Protein AF-A0A8T6V4J9-F1 (afdb_monomer_lite)

Radius of gyration: 20.28 Å; chains: 1; bounding box: 41×36×47 Å

Sequence (95 aa):
AQKNGAKIKVRTSFQGITDTGIRTKEEEIDCKLFVDARGVSSLIQKDRTGVILSAQYEVYADWIKKGKVEVYFNHEKYPGFFAWVIPSGEGKGKV

Secondary structure (DSSP, 8-state):
-GGGT----SS--EEEE-SSEEEESS-EEE-S------THHHHHTT--TT-------EEE-TT--TT--EEE--TTTSTT--EEEEEEETTEEE-

Foldseek 3Di:
DVVVPDDDDPPWAWDAADPQGTDIPVGGDGDPDDDDPVPCVVVVVPPCPPPDDDDKDKFFAQPDAPPDKDKADDCVVAPVDIDIWADPHHRITMD

Structure (mmCIF, N/CA/C/O backbone):
data_AF-A0A8T6V4J9-F1
#
_entry.id   AF-A0A8T6V4J9-F1
#
loop_
_atom_site.group_PDB
_atom_site.id
_atom_site.type_symbol
_atom_site.label_atom_id
_atom_site.label_alt_id
_atom_site.label_comp_id
_atom_site.label_asym_id
_atom_site.label_entity_id
_atom_site.label_seq_id
_atom_site.pdbx_PDB_ins_code
_atom_site.Cartn_x
_atom_site.Cartn_y
_atom_site.Cartn_z
_atom_site.occupancy
_atom_site.B_iso_or_equiv
_atom_site.auth_seq_id
_atom_site.auth_comp_id
_atom_site.auth_asym_id
_atom_site.auth_atom_id
_atom_site.pdbx_PDB_model_num
ATOM 1 N N . ALA A 1 1 ? -6.480 15.390 6.493 1.00 88.50 1 ALA A N 1
ATOM 2 C CA . ALA A 1 1 ? -7.137 14.592 7.552 1.00 88.50 1 ALA A CA 1
ATOM 3 C C . ALA A 1 1 ? -6.997 15.254 8.922 1.00 88.50 1 ALA A C 1
ATOM 5 O O . ALA A 1 1 ? -7.986 15.789 9.395 1.00 88.50 1 ALA A O 1
ATOM 6 N N . GLN A 1 2 ? -5.798 15.318 9.520 1.00 94.88 2 GLN A N 1
ATOM 7 C CA . GLN A 1 2 ? -5.590 15.985 10.823 1.00 94.88 2 GLN A CA 1
ATOM 8 C C . GLN A 1 2 ? -6.063 17.443 10.857 1.00 94.88 2 GLN A C 1
ATOM 10 O O . GLN A 1 2 ? -6.821 17.813 11.744 1.00 94.88 2 GLN A O 1
ATOM 15 N N . LYS A 1 3 ? -5.707 18.242 9.837 1.00 97.06 3 LYS A N 1
ATOM 16 C CA . LYS A 1 3 ? -6.188 19.632 9.682 1.00 97.06 3 LYS A CA 1
ATOM 17 C C . LYS A 1 3 ? -7.721 19.760 9.640 1.00 97.06 3 LYS A C 1
ATOM 19 O O . LYS A 1 3 ? -8.239 20.830 9.911 1.00 97.06 3 LYS A O 1
ATOM 24 N N . ASN A 1 4 ? -8.421 18.668 9.329 1.00 96.62 4 ASN A N 1
ATOM 25 C CA . ASN A 1 4 ? -9.879 18.595 9.251 1.00 96.62 4 ASN A CA 1
ATOM 26 C C . ASN A 1 4 ? -10.478 17.844 10.461 1.00 96.62 4 ASN A C 1
ATOM 28 O O . ASN A 1 4 ? -11.586 17.330 10.366 1.00 96.62 4 ASN A O 1
ATOM 32 N N . GLY A 1 5 ? -9.737 17.714 11.570 1.00 96.44 5 GLY A N 1
ATOM 33 C CA . GLY A 1 5 ? -10.243 17.178 12.841 1.00 96.44 5 GLY A CA 1
ATOM 34 C C . GLY A 1 5 ? -10.031 15.679 13.083 1.00 96.44 5 GLY A C 1
ATOM 35 O O . GLY A 1 5 ? -10.393 15.182 14.146 1.00 96.44 5 GLY A O 1
ATOM 36 N N . ALA A 1 6 ? -9.421 14.936 12.154 1.00 95.62 6 ALA A N 1
ATOM 37 C CA . ALA A 1 6 ? -9.143 13.516 12.384 1.00 95.62 6 ALA A CA 1
ATOM 38 C C . ALA A 1 6 ? -7.988 13.3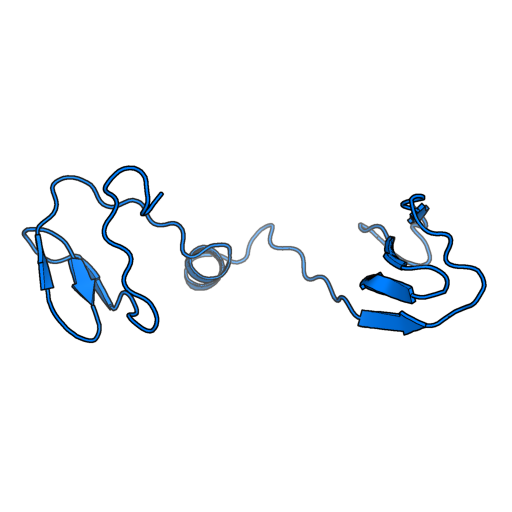18 13.385 1.00 95.62 6 ALA A C 1
ATOM 40 O O . ALA A 1 6 ? -6.878 13.814 13.169 1.00 95.62 6 ALA A O 1
ATOM 41 N N . LYS A 1 7 ? -8.208 12.524 14.440 1.00 95.12 7 LYS A N 1
ATOM 42 C CA . LYS A 1 7 ? -7.140 12.085 15.352 1.00 95.12 7 LYS A CA 1
ATOM 43 C C . LYS A 1 7 ? -6.319 10.982 14.677 1.00 95.12 7 LYS A C 1
ATOM 45 O O . LYS A 1 7 ? -6.847 9.918 14.377 1.00 95.12 7 LYS A O 1
ATOM 50 N N . ILE A 1 8 ? -5.030 11.233 14.440 1.00 94.94 8 ILE A N 1
ATOM 51 C CA . ILE A 1 8 ? -4.103 10.244 13.863 1.00 94.94 8 ILE A CA 1
ATOM 52 C C . ILE A 1 8 ? -3.175 9.744 14.962 1.00 94.94 8 ILE A C 1
ATOM 54 O O . ILE A 1 8 ? -2.517 10.544 15.627 1.00 94.94 8 ILE A O 1
ATOM 58 N N . LYS A 1 9 ? -3.107 8.421 15.113 1.00 94.00 9 LYS A N 1
ATOM 59 C CA . LYS A 1 9 ? -2.149 7.734 15.978 1.00 94.00 9 LYS A CA 1
ATOM 60 C C . LYS A 1 9 ? -1.185 6.936 15.103 1.00 94.00 9 LYS A C 1
ATOM 62 O O . LYS A 1 9 ? -1.614 6.093 14.319 1.00 94.00 9 LYS A O 1
ATOM 67 N N . VAL A 1 10 ? 0.104 7.257 15.188 1.00 94.44 10 VAL A N 1
ATOM 68 C CA . VAL A 1 10 ? 1.178 6.551 14.470 1.00 94.44 10 VAL A CA 1
ATOM 69 C C . VAL A 1 10 ? 1.829 5.534 15.398 1.00 94.44 10 VAL A C 1
ATOM 71 O O . VAL A 1 10 ? 1.797 5.713 16.607 1.00 94.44 10 VAL A O 1
ATOM 74 N N . ARG A 1 11 ? 2.447 4.484 14.842 1.00 93.19 11 ARG A N 1
ATOM 75 C CA . ARG A 1 11 ? 3.064 3.373 15.605 1.00 93.19 11 ARG A CA 1
ATOM 76 C C . ARG A 1 11 ? 2.087 2.554 16.470 1.00 93.19 11 ARG A C 1
ATOM 78 O O . ARG A 1 11 ? 2.516 1.626 17.147 1.00 93.19 11 ARG A O 1
ATOM 85 N N . THR A 1 12 ? 0.789 2.814 16.357 1.00 94.06 12 THR A N 1
ATOM 86 C CA . THR A 1 12 ? -0.289 2.027 16.958 1.00 94.06 12 THR A CA 1
ATOM 87 C C . THR A 1 12 ? -0.780 0.970 15.962 1.00 94.06 12 THR A C 1
ATOM 89 O O . THR A 1 12 ? -1.082 1.293 14.812 1.00 94.06 12 THR A O 1
ATOM 92 N N . SER A 1 13 ? -0.880 -0.296 16.380 1.00 93.00 13 SER A N 1
ATOM 93 C CA . SER A 1 13 ? -1.373 -1.396 15.537 1.00 93.00 13 SER A CA 1
ATOM 94 C C . SER A 1 13 ? -2.705 -1.948 16.041 1.00 93.00 13 SER A C 1
ATOM 96 O O . SER A 1 13 ? -2.897 -2.110 17.246 1.00 93.00 13 SER A O 1
ATOM 98 N N . PHE A 1 14 ? -3.601 -2.280 15.111 1.00 93.62 14 PHE A N 1
ATOM 99 C CA . PHE A 1 14 ? -4.845 -3.001 15.389 1.00 93.62 14 PHE A CA 1
ATOM 100 C C . PHE A 1 14 ? -4.549 -4.428 15.869 1.00 93.62 14 PHE A C 1
ATOM 102 O O . PHE A 1 14 ? -3.691 -5.100 15.295 1.00 93.62 14 PHE A O 1
ATOM 109 N N . GLN A 1 15 ? -5.268 -4.887 16.893 1.00 94.19 15 GLN A N 1
ATOM 110 C CA . GLN A 1 15 ? -5.128 -6.231 17.463 1.00 94.19 15 GLN A CA 1
ATOM 111 C C . GLN A 1 15 ? -6.415 -7.057 17.378 1.00 94.19 15 GLN A C 1
ATOM 113 O O . GLN A 1 15 ? -6.336 -8.276 17.259 1.00 94.19 15 GLN A O 1
ATOM 118 N N . GLY A 1 16 ? -7.588 -6.423 17.410 1.00 93.94 16 GLY A N 1
ATOM 119 C CA . GLY A 1 16 ? -8.860 -7.137 17.346 1.00 93.94 16 GLY A CA 1
ATOM 120 C C . GLY A 1 16 ? -10.069 -6.220 17.477 1.00 93.94 16 GLY A C 1
ATOM 121 O O . GLY A 1 16 ? -9.932 -5.033 17.767 1.00 93.94 16 GLY A O 1
ATOM 122 N N . ILE A 1 17 ? -11.248 -6.788 17.246 1.00 95.31 17 ILE A N 1
ATOM 123 C CA . ILE A 1 17 ? -12.541 -6.142 17.497 1.00 95.31 17 ILE A CA 1
ATOM 124 C C . ILE A 1 17 ? -12.951 -6.454 18.941 1.00 95.31 17 ILE A C 1
ATOM 126 O O . ILE A 1 17 ? -12.687 -7.555 19.427 1.00 95.31 17 ILE A O 1
ATOM 130 N N . THR A 1 18 ? -13.555 -5.483 19.616 1.00 96.44 18 THR A N 1
ATOM 131 C CA . THR A 1 18 ? -14.161 -5.627 20.948 1.00 96.44 18 THR A CA 1
ATOM 132 C C . THR A 1 18 ? -15.676 -5.450 20.842 1.00 96.44 18 THR A C 1
ATOM 134 O O . THR A 1 18 ? -16.189 -5.128 19.770 1.00 96.44 18 THR A O 1
ATOM 137 N N . ASP A 1 19 ? -16.403 -5.626 21.945 1.00 95.50 19 ASP A N 1
ATOM 138 C CA . ASP A 1 19 ? -17.868 -5.505 21.953 1.00 95.50 19 ASP A CA 1
ATOM 139 C C . ASP A 1 19 ? -18.360 -4.098 21.562 1.00 95.50 19 ASP A C 1
ATOM 141 O O . ASP A 1 19 ? -19.447 -3.943 21.007 1.00 95.50 19 ASP A O 1
ATOM 145 N N . THR A 1 20 ? -17.556 -3.065 21.826 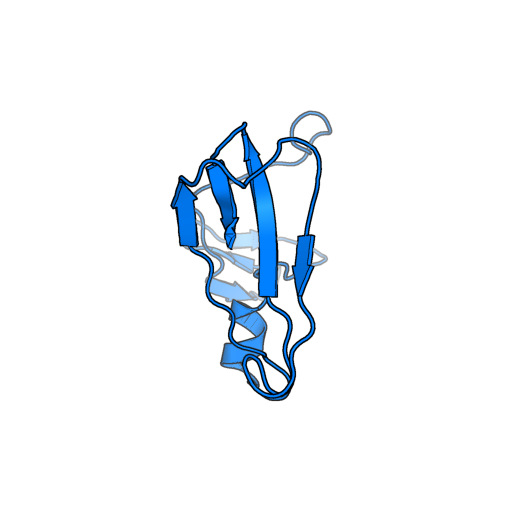1.00 96.75 20 THR A N 1
ATOM 146 C CA . THR A 1 20 ? -17.900 -1.646 21.626 1.00 96.75 20 THR A CA 1
ATOM 147 C C . THR A 1 20 ? -17.045 -0.945 20.568 1.00 96.75 20 THR A C 1
ATOM 149 O O . THR A 1 20 ? -17.291 0.222 20.254 1.00 96.75 20 THR A O 1
ATOM 152 N N . GLY A 1 21 ? -16.036 -1.618 20.006 1.00 96.94 21 GLY A N 1
ATOM 153 C CA . GLY A 1 21 ? -15.116 -1.005 19.052 1.00 96.94 21 GLY A CA 1
ATOM 154 C C . GLY A 1 21 ? -13.912 -1.877 18.703 1.00 96.94 21 GLY A C 1
ATOM 155 O O . GLY A 1 21 ? -14.057 -2.982 18.177 1.00 96.94 21 GLY A O 1
ATOM 156 N N . ILE A 1 22 ? -12.702 -1.356 18.925 1.00 96.88 22 ILE A N 1
ATOM 157 C CA . ILE A 1 22 ? -11.451 -2.038 18.571 1.00 96.88 22 ILE A CA 1
ATOM 158 C C . ILE A 1 22 ? -10.417 -2.016 19.694 1.00 96.88 22 ILE A C 1
ATOM 160 O O . ILE A 1 22 ? -10.311 -1.062 20.459 1.00 96.88 22 ILE A O 1
ATOM 164 N N . ARG A 1 23 ? -9.560 -3.036 19.707 1.00 97.19 23 ARG A N 1
ATOM 165 C CA . ARG A 1 23 ? -8.348 -3.091 20.521 1.00 97.19 23 ARG A CA 1
ATOM 166 C C . ARG A 1 23 ? -7.126 -2.753 19.684 1.00 97.19 23 ARG A C 1
ATOM 168 O O . ARG A 1 23 ? -6.923 -3.287 18.587 1.00 97.19 23 ARG A O 1
ATOM 175 N N . THR A 1 24 ? -6.274 -1.904 20.236 1.00 95.62 24 THR A N 1
ATOM 176 C CA . THR A 1 24 ? -4.944 -1.604 19.709 1.00 95.62 24 THR A CA 1
ATOM 177 C C . THR A 1 24 ? -3.867 -2.059 20.688 1.00 95.62 24 THR A C 1
ATOM 179 O O . THR A 1 24 ? -4.167 -2.454 21.809 1.00 95.62 24 THR A O 1
ATOM 182 N N . LYS A 1 25 ? -2.595 -1.979 20.281 1.00 93.56 25 LYS A N 1
ATOM 183 C CA . LYS A 1 25 ? -1.458 -2.272 21.171 1.00 93.56 25 LYS A CA 1
ATOM 184 C C . LYS A 1 25 ? -1.415 -1.394 22.433 1.00 93.56 25 LYS A C 1
ATOM 186 O O . LYS A 1 25 ? -0.825 -1.806 23.425 1.00 93.56 25 LYS A O 1
ATOM 191 N N . GLU A 1 26 ? -1.979 -0.192 22.374 1.00 93.12 26 GLU A N 1
ATOM 192 C CA . GLU A 1 26 ? -1.860 0.818 23.433 1.00 93.12 26 GLU A CA 1
ATOM 193 C C . GLU A 1 26 ? -3.135 0.934 24.271 1.00 93.12 26 GLU A C 1
ATOM 195 O O . GLU A 1 26 ? -3.059 1.123 25.480 1.00 93.12 26 GLU A O 1
ATOM 200 N N . GLU A 1 27 ? -4.304 0.816 23.639 1.00 95.06 27 GLU A N 1
ATOM 201 C CA . GLU A 1 27 ? -5.603 1.010 24.289 1.00 95.06 27 GLU A CA 1
ATOM 202 C C . GLU A 1 27 ? -6.752 0.372 23.495 1.00 95.06 27 GLU A C 1
ATOM 204 O O . GLU A 1 27 ? -6.591 -0.024 22.332 1.00 95.06 27 GLU A O 1
ATOM 209 N N . GLU A 1 28 ? -7.934 0.343 24.105 1.00 96.75 28 GLU A N 1
ATOM 210 C CA . GLU A 1 28 ? -9.201 0.075 23.425 1.00 96.75 28 GLU A CA 1
ATOM 211 C C . GLU A 1 28 ? -9.873 1.391 23.015 1.00 96.75 28 GLU A C 1
ATOM 213 O O . GLU A 1 28 ? -9.775 2.403 23.710 1.00 96.75 28 GLU A O 1
ATOM 218 N N . ILE A 1 29 ? -10.504 1.393 21.843 1.00 96.19 29 ILE A N 1
ATOM 219 C CA . ILE A 1 29 ? -11.152 2.562 21.252 1.00 96.19 29 ILE A CA 1
ATOM 220 C C . ILE A 1 29 ? -12.571 2.168 20.859 1.00 96.19 29 ILE A C 1
ATOM 222 O O . ILE A 1 29 ? -12.759 1.381 19.928 1.00 96.19 29 ILE A O 1
ATOM 226 N N . ASP A 1 30 ? -13.553 2.771 21.521 1.00 97.31 30 ASP A N 1
ATOM 227 C CA . ASP A 1 30 ? -14.964 2.603 21.181 1.00 97.31 30 ASP A CA 1
ATOM 228 C C . ASP A 1 30 ? -15.289 3.269 19.841 1.00 97.31 30 ASP A C 1
ATOM 230 O O . ASP A 1 30 ? -14.893 4.410 19.566 1.00 97.31 30 ASP A O 1
ATOM 234 N N . CYS A 1 31 ? -16.036 2.568 18.990 1.00 96.12 31 CYS A N 1
ATOM 235 C CA . CYS A 1 31 ? -16.489 3.106 17.717 1.00 96.12 31 CYS A CA 1
ATOM 236 C C . CYS A 1 31 ? -17.767 2.421 17.226 1.00 96.12 31 CYS A C 1
ATOM 238 O O . CYS A 1 31 ? -18.005 1.241 17.445 1.00 96.12 31 CYS A O 1
ATOM 240 N N . LYS A 1 32 ? -18.598 3.176 16.500 1.00 97.31 32 LYS A N 1
ATOM 241 C CA . LYS A 1 32 ? -19.820 2.635 15.876 1.00 97.31 32 LYS A CA 1
ATOM 242 C C . LYS A 1 32 ? -19.539 1.902 14.565 1.00 97.31 32 LYS A C 1
ATOM 244 O O . LYS A 1 32 ? -20.315 1.050 14.154 1.00 97.31 32 LYS A O 1
ATOM 249 N N . LEU A 1 33 ? -18.472 2.300 13.875 1.00 96.06 33 LEU A N 1
ATOM 250 C CA . LEU A 1 33 ? -18.070 1.777 12.576 1.00 96.06 33 LEU A CA 1
ATOM 251 C C . LEU A 1 33 ? -16.553 1.637 12.551 1.00 96.06 33 LEU A C 1
ATOM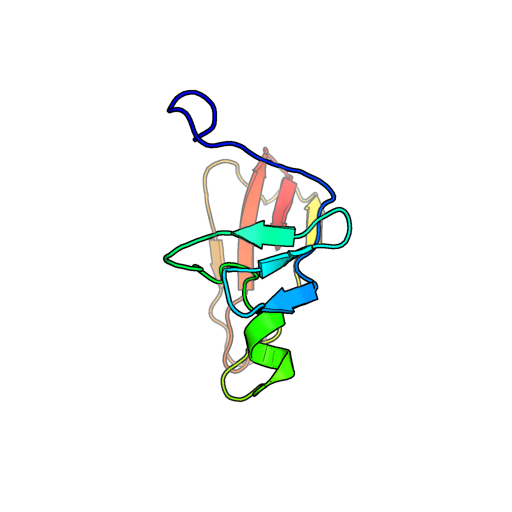 253 O O . LEU A 1 33 ? -15.829 2.587 12.860 1.00 96.06 33 LEU A O 1
ATOM 257 N N . PHE A 1 34 ? -16.089 0.465 12.129 1.00 94.62 34 PHE A N 1
ATOM 258 C CA . PHE A 1 34 ? -14.682 0.191 11.885 1.00 94.62 34 PHE A CA 1
ATOM 259 C C . PHE A 1 34 ? -14.447 -0.010 10.388 1.00 94.62 34 PHE A C 1
ATOM 261 O O . PHE A 1 34 ? -15.093 -0.840 9.752 1.00 94.62 34 PHE A O 1
ATOM 268 N N . VAL A 1 35 ? -13.507 0.754 9.831 1.00 94.19 35 VAL A N 1
ATOM 269 C CA . VAL A 1 35 ? -13.088 0.641 8.431 1.00 94.19 35 VAL A CA 1
ATOM 270 C C . VAL A 1 35 ? -11.694 0.024 8.398 1.00 94.19 35 VAL A C 1
ATOM 272 O O . VAL A 1 35 ? -10.717 0.666 8.789 1.00 94.19 35 VAL A O 1
ATOM 275 N N . ASP A 1 36 ? -11.594 -1.221 7.932 1.00 90.81 36 ASP A N 1
ATOM 276 C CA . ASP A 1 36 ? -10.310 -1.912 7.801 1.00 90.81 36 ASP A CA 1
ATOM 277 C C . ASP A 1 36 ? -9.598 -1.507 6.502 1.00 90.81 36 ASP A C 1
ATOM 279 O O . ASP A 1 36 ? -9.927 -1.982 5.416 1.00 90.81 36 ASP A O 1
ATOM 283 N N . ALA A 1 37 ? -8.599 -0.631 6.625 1.00 92.50 37 ALA A N 1
ATOM 284 C CA . ALA A 1 37 ? -7.757 -0.162 5.524 1.00 92.50 37 ALA A CA 1
ATOM 285 C C . ALA A 1 37 ? -6.297 -0.652 5.637 1.00 92.50 37 ALA A C 1
ATOM 287 O O . ALA A 1 37 ? -5.379 0.011 5.153 1.00 92.50 37 ALA A O 1
ATOM 288 N N . ARG A 1 38 ? -6.051 -1.813 6.268 1.00 90.56 38 ARG A N 1
ATOM 289 C CA . ARG A 1 38 ? -4.697 -2.399 6.441 1.00 90.56 38 ARG A CA 1
ATOM 290 C C . ARG A 1 38 ? -4.060 -2.926 5.138 1.00 90.56 38 ARG A C 1
ATOM 292 O O . ARG A 1 38 ? -2.945 -3.456 5.154 1.00 90.56 38 ARG A O 1
ATOM 299 N N . GLY A 1 39 ? -4.744 -2.763 4.006 1.00 89.38 39 GLY A N 1
ATOM 300 C CA . GLY A 1 39 ? -4.270 -3.135 2.673 1.00 89.38 39 GLY A CA 1
ATOM 301 C C . GLY A 1 39 ? -4.221 -4.647 2.448 1.00 89.38 39 GLY A C 1
ATOM 302 O O . GLY A 1 39 ? -4.844 -5.418 3.171 1.00 89.38 39 GLY A O 1
ATOM 303 N N . VAL A 1 40 ? -3.438 -5.080 1.453 1.00 87.25 40 VAL A N 1
ATOM 304 C CA . VAL A 1 40 ? -3.335 -6.495 1.036 1.00 87.25 40 VAL A CA 1
ATOM 305 C C . VAL A 1 40 ? -2.985 -7.446 2.185 1.00 87.25 40 VAL A C 1
ATOM 307 O O . VAL A 1 40 ? -3.379 -8.607 2.163 1.00 87.25 40 VAL A O 1
ATOM 310 N N . SER A 1 41 ? -2.303 -6.943 3.221 1.00 82.94 41 SER A N 1
ATOM 311 C CA . SER A 1 41 ? -1.891 -7.720 4.391 1.00 82.94 41 SER A CA 1
ATOM 312 C C . SER A 1 41 ? -3.062 -8.339 5.167 1.00 82.94 41 SER A C 1
ATOM 314 O O . SER A 1 41 ? -2.924 -9.457 5.659 1.00 82.94 41 SER A O 1
ATOM 316 N N . SER A 1 42 ? -4.223 -7.672 5.241 1.00 82.81 42 SER A N 1
ATOM 317 C CA . SER A 1 42 ? -5.413 -8.224 5.907 1.00 82.81 42 SER A CA 1
ATOM 318 C C . SER A 1 42 ? -6.154 -9.249 5.045 1.00 82.81 42 SER A C 1
ATOM 320 O O . SER A 1 42 ? -6.850 -10.109 5.586 1.00 82.81 42 SER A O 1
ATOM 322 N N . LEU A 1 43 ? -5.981 -9.183 3.720 1.00 81.25 43 LEU A N 1
ATOM 323 C CA . LEU A 1 43 ? -6.596 -10.092 2.752 1.00 81.25 43 LEU A CA 1
ATOM 324 C C . LEU A 1 43 ? -5.820 -11.411 2.662 1.00 81.25 43 LEU A C 1
ATOM 326 O O . LEU A 1 43 ? -6.403 -12.464 2.898 1.00 81.25 43 LEU A O 1
ATOM 330 N N . ILE A 1 44 ? -4.497 -11.357 2.452 1.00 82.81 44 ILE A N 1
ATOM 331 C CA . ILE A 1 44 ? -3.638 -12.550 2.271 1.00 82.81 44 ILE A CA 1
ATOM 332 C C . ILE A 1 44 ? -3.567 -13.471 3.491 1.00 82.81 44 ILE A C 1
ATOM 334 O O . ILE A 1 44 ? -3.114 -14.611 3.372 1.00 82.81 44 ILE A O 1
ATOM 338 N N . GLN A 1 45 ? -3.933 -12.963 4.672 1.00 75.00 45 GLN A N 1
ATOM 339 C CA . GLN A 1 45 ? -4.053 -13.764 5.891 1.00 75.00 45 GLN A CA 1
ATOM 340 C C . GLN A 1 45 ? -5.297 -14.659 5.871 1.00 75.00 45 GLN A C 1
ATOM 342 O O . GLN A 1 45 ? -5.302 -15.685 6.542 1.00 75.00 45 GLN A O 1
ATOM 347 N N . LYS A 1 46 ? -6.334 -14.278 5.115 1.00 79.19 46 LYS A N 1
ATOM 348 C CA . LYS A 1 46 ? -7.587 -15.030 4.975 1.00 79.19 46 LYS A CA 1
ATOM 349 C C . LYS A 1 46 ? -7.604 -15.864 3.697 1.00 79.19 46 LYS A C 1
ATOM 351 O O . LYS A 1 46 ? -7.907 -17.048 3.757 1.00 79.19 46 LYS A O 1
ATOM 356 N N . ASP A 1 47 ? -7.270 -15.245 2.566 1.00 83.25 47 ASP A N 1
ATOM 357 C CA . ASP A 1 47 ? -7.237 -15.873 1.246 1.00 83.25 47 ASP A CA 1
ATOM 358 C C . ASP A 1 47 ? -6.210 -15.163 0.352 1.00 83.25 47 ASP A C 1
ATOM 360 O O . ASP A 1 47 ? -6.114 -13.935 0.325 1.00 83.25 47 ASP A O 1
ATOM 364 N N . ARG A 1 48 ? -5.411 -15.947 -0.371 1.00 80.94 48 ARG A N 1
ATOM 365 C CA . ARG A 1 48 ? -4.363 -15.455 -1.279 1.00 80.94 48 ARG A CA 1
ATOM 366 C C . ARG A 1 48 ? -4.768 -15.515 -2.748 1.00 80.94 48 ARG A C 1
ATOM 368 O O . ARG A 1 48 ? -3.994 -15.089 -3.605 1.00 80.94 48 ARG A O 1
ATOM 375 N N . THR A 1 49 ? -5.946 -16.045 -3.048 1.00 86.12 49 THR A N 1
ATOM 376 C CA . THR A 1 49 ? -6.450 -16.175 -4.413 1.00 86.12 49 THR A CA 1
ATOM 377 C C . THR A 1 49 ? -6.543 -14.800 -5.076 1.00 86.12 49 THR A C 1
ATOM 379 O O . THR A 1 49 ? -7.062 -13.848 -4.501 1.00 86.12 49 THR A O 1
ATOM 382 N N . GLY A 1 50 ? -5.994 -14.679 -6.288 1.00 82.38 50 GLY A N 1
ATOM 383 C CA . GLY A 1 50 ? -5.982 -13.425 -7.048 1.00 82.38 50 GLY A CA 1
ATOM 384 C C . GLY A 1 50 ? -4.936 -12.393 -6.605 1.00 82.38 50 GLY A C 1
ATOM 385 O O . GLY A 1 50 ? -4.893 -11.305 -7.177 1.00 82.38 50 GLY A O 1
ATOM 386 N N . VAL A 1 51 ? -4.074 -12.706 -5.627 1.00 84.69 51 VAL A N 1
ATOM 387 C CA . VAL A 1 51 ? -2.969 -11.820 -5.232 1.00 84.69 51 VAL A CA 1
ATOM 388 C C . VAL A 1 51 ? -1.753 -12.064 -6.111 1.00 84.69 51 VAL A C 1
ATOM 390 O O . VAL A 1 51 ? -1.240 -13.174 -6.227 1.00 84.69 51 VAL A O 1
ATOM 393 N N . ILE A 1 52 ? -1.277 -10.977 -6.703 1.00 82.81 52 ILE A N 1
ATOM 394 C CA . ILE A 1 52 ? -0.167 -10.960 -7.639 1.00 82.81 52 ILE A CA 1
ATOM 395 C C . ILE A 1 52 ? 1.072 -10.397 -6.930 1.00 82.81 52 ILE A C 1
ATOM 397 O O . ILE A 1 52 ? 1.028 -9.309 -6.358 1.00 82.81 52 ILE A O 1
ATOM 401 N N . LEU A 1 53 ? 2.183 -11.138 -6.957 1.00 81.31 53 LEU A N 1
ATOM 402 C CA . LEU A 1 53 ? 3.453 -10.682 -6.388 1.00 81.31 53 LEU A CA 1
ATOM 403 C C . LEU A 1 53 ? 4.165 -9.743 -7.363 1.00 81.31 53 LEU A C 1
ATOM 405 O O . LEU A 1 53 ? 4.388 -10.099 -8.514 1.00 81.31 53 LEU A O 1
ATOM 409 N N . SER A 1 54 ? 4.576 -8.574 -6.883 1.00 86.06 54 SER A N 1
ATOM 410 C CA . SER A 1 54 ? 5.403 -7.627 -7.634 1.00 86.06 54 SER A CA 1
ATOM 411 C C . SER A 1 54 ? 6.702 -7.340 -6.891 1.00 86.06 54 SER A C 1
ATOM 413 O O . SER A 1 54 ? 6.717 -7.325 -5.659 1.00 86.06 54 SER A O 1
ATOM 415 N N . ALA A 1 55 ? 7.759 -7.022 -7.629 1.00 86.94 55 ALA A N 1
ATOM 416 C CA . ALA A 1 55 ? 8.982 -6.447 -7.084 1.00 86.94 55 ALA A CA 1
ATOM 417 C C . ALA A 1 55 ? 9.133 -5.002 -7.575 1.00 86.94 55 ALA A C 1
ATOM 419 O O . ALA A 1 55 ? 8.599 -4.648 -8.621 1.00 86.94 55 ALA A O 1
ATOM 420 N N . GLN A 1 56 ? 9.832 -4.177 -6.798 1.00 92.06 56 GLN A N 1
ATOM 421 C CA . GLN A 1 56 ? 10.214 -2.828 -7.201 1.00 92.06 56 GLN A CA 1
ATOM 422 C C . GLN A 1 56 ? 11.639 -2.549 -6.730 1.00 92.06 56 GLN A C 1
ATOM 424 O O . GLN A 1 56 ? 11.953 -2.771 -5.558 1.00 92.06 56 GLN A O 1
ATOM 429 N N . TYR A 1 57 ? 12.460 -1.994 -7.615 1.00 93.38 57 TYR A N 1
ATOM 430 C CA . TYR A 1 57 ? 13.818 -1.550 -7.320 1.00 93.38 57 TYR A CA 1
ATOM 431 C C . TYR A 1 57 ? 14.005 -0.086 -7.706 1.00 93.38 57 TYR A C 1
ATOM 433 O O . TYR A 1 57 ? 13.387 0.416 -8.642 1.00 93.38 57 TYR A O 1
ATOM 441 N N . GLU A 1 58 ? 14.871 0.611 -6.977 1.00 94.38 58 GLU A N 1
ATOM 442 C CA . GLU A 1 58 ? 15.347 1.929 -7.383 1.00 94.38 58 GLU A CA 1
ATOM 443 C C . GLU A 1 58 ? 16.597 1.758 -8.246 1.00 94.38 58 GLU A C 1
ATOM 445 O O . GLU A 1 58 ? 17.574 1.145 -7.817 1.00 94.38 58 GLU A O 1
ATOM 450 N N . VAL A 1 59 ? 16.557 2.288 -9.466 1.00 94.94 59 VAL A N 1
ATOM 451 C CA . VAL A 1 59 ? 17.635 2.170 -10.448 1.00 94.94 59 VAL A CA 1
ATOM 452 C C . VAL A 1 59 ? 18.078 3.541 -10.937 1.00 94.94 59 VAL A C 1
ATOM 454 O O . VAL A 1 59 ? 17.287 4.487 -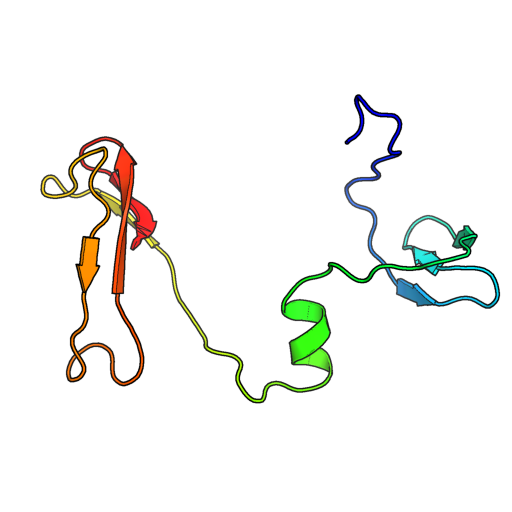11.017 1.00 94.94 59 VAL A O 1
ATOM 457 N N . TYR A 1 60 ? 19.359 3.620 -11.282 1.00 95.56 60 TYR A N 1
ATOM 458 C CA . TYR A 1 60 ? 20.005 4.806 -11.821 1.00 95.56 60 TYR A CA 1
ATOM 459 C C . TYR A 1 60 ? 20.517 4.46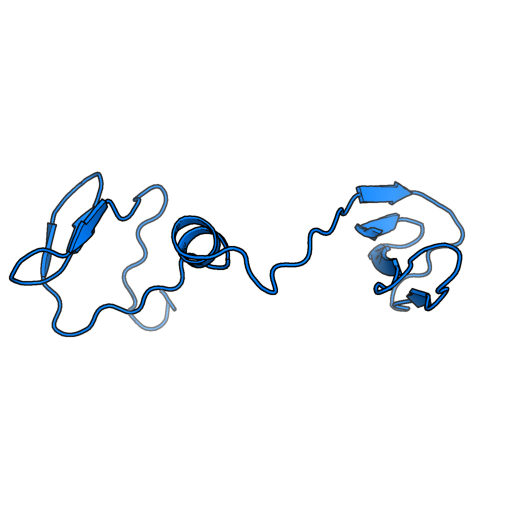6 -13.216 1.00 95.56 60 TYR A C 1
ATOM 461 O O . TYR A 1 60 ? 21.330 3.554 -13.364 1.00 95.56 60 TYR A O 1
ATOM 469 N N . ALA A 1 61 ? 19.998 5.142 -14.235 1.00 93.81 61 ALA A N 1
ATOM 470 C CA . ALA A 1 61 ? 20.382 4.909 -15.616 1.00 93.81 61 ALA A CA 1
ATOM 471 C C . ALA A 1 61 ? 20.020 6.101 -16.509 1.00 93.81 61 ALA A C 1
ATOM 473 O O . ALA A 1 61 ? 18.894 6.594 -16.463 1.00 93.81 61 ALA A O 1
ATOM 474 N N . ASP A 1 62 ? 20.947 6.510 -17.376 1.00 94.75 62 ASP A N 1
ATOM 475 C CA . ASP A 1 62 ? 20.855 7.732 -18.195 1.00 94.75 62 ASP A CA 1
ATOM 476 C C . ASP A 1 62 ? 19.653 7.774 -19.158 1.00 94.75 62 ASP A C 1
ATOM 478 O O . ASP A 1 62 ? 19.218 8.847 -19.599 1.00 94.75 62 ASP A O 1
ATOM 482 N N . TRP A 1 63 ? 19.098 6.604 -19.487 1.00 93.88 63 TRP A N 1
ATOM 483 C CA . TRP A 1 63 ? 17.926 6.469 -20.350 1.00 93.88 63 TRP A CA 1
ATOM 484 C C . TRP A 1 63 ? 16.612 6.862 -19.654 1.00 93.88 63 TRP A C 1
ATOM 486 O O . TRP A 1 63 ? 15.626 7.127 -20.340 1.00 93.88 63 TRP A O 1
ATOM 496 N N . ILE A 1 64 ? 16.584 6.961 -18.318 1.00 94.81 64 ILE A N 1
ATOM 497 C CA . ILE A 1 64 ? 15.382 7.333 -17.561 1.00 94.81 64 ILE A CA 1
ATOM 498 C C . ILE A 1 64 ? 15.160 8.844 -17.655 1.00 94.81 64 ILE A C 1
ATOM 500 O O . ILE A 1 64 ? 15.911 9.633 -17.078 1.00 94.81 64 ILE A O 1
ATOM 504 N N . LYS A 1 65 ? 14.095 9.243 -18.357 1.00 94.50 65 LYS A N 1
ATOM 505 C CA . LYS A 1 65 ? 13.736 10.651 -18.575 1.00 94.50 65 LYS A CA 1
ATOM 506 C C . LYS A 1 65 ? 12.648 11.111 -17.624 1.00 94.50 65 LYS A C 1
ATOM 508 O O . LYS A 1 65 ? 11.579 10.502 -17.547 1.00 94.50 65 LYS A O 1
ATOM 513 N N . LYS A 1 66 ? 12.894 12.213 -16.911 1.00 94.94 66 LYS A N 1
ATOM 514 C CA . LYS A 1 66 ? 11.908 12.782 -15.986 1.00 94.94 66 LYS A CA 1
ATOM 515 C C . LYS A 1 66 ? 10.599 13.100 -16.721 1.00 94.94 66 LYS A C 1
ATOM 517 O O . LYS A 1 66 ? 10.602 13.651 -17.815 1.00 94.94 66 LYS A O 1
ATOM 522 N N . GLY A 1 67 ? 9.470 12.789 -16.085 1.00 93.56 67 GLY A N 1
ATOM 523 C CA . GLY A 1 67 ? 8.136 13.109 -16.607 1.00 93.56 67 GLY A CA 1
ATOM 524 C C . GLY A 1 67 ? 7.580 12.110 -17.625 1.00 93.56 67 GLY A C 1
ATOM 525 O O . GLY A 1 67 ? 6.438 12.269 -18.045 1.00 93.56 67 GLY A O 1
ATOM 526 N N . LYS A 1 68 ? 8.334 11.062 -17.980 1.00 94.00 68 LYS A N 1
ATOM 527 C CA . LYS A 1 68 ? 7.872 9.994 -18.870 1.00 94.00 68 LYS A CA 1
ATOM 528 C C . LYS A 1 68 ? 7.783 8.666 -18.123 1.00 94.00 68 LYS A C 1
ATOM 530 O O . LYS A 1 68 ? 8.801 8.070 -17.796 1.00 94.00 68 LYS A O 1
ATOM 535 N N . VAL A 1 69 ? 6.567 8.189 -17.879 1.00 95.75 69 VAL A N 1
ATOM 536 C CA . VAL A 1 69 ? 6.349 6.823 -17.386 1.00 95.75 69 VAL A CA 1
ATOM 537 C C . VAL A 1 69 ? 6.374 5.866 -18.568 1.00 95.75 69 VAL A C 1
ATOM 539 O O . VAL A 1 69 ? 5.733 6.122 -19.588 1.00 95.75 69 VAL A O 1
ATOM 542 N N . GLU A 1 70 ? 7.099 4.764 -18.426 1.00 94.62 70 GLU A N 1
ATOM 543 C CA . GLU A 1 70 ? 7.161 3.710 -19.434 1.00 94.62 70 GLU A CA 1
ATOM 544 C C . GLU A 1 70 ? 6.537 2.433 -18.884 1.00 94.62 70 GLU A C 1
ATOM 546 O O . GLU A 1 70 ? 6.721 2.093 -17.716 1.00 94.62 70 GLU A O 1
ATOM 551 N N . VAL A 1 71 ? 5.783 1.733 -19.727 1.00 94.94 71 VAL A N 1
ATOM 552 C CA . VAL A 1 71 ? 5.147 0.457 -19.394 1.00 94.94 71 VAL A CA 1
ATOM 553 C C . VAL A 1 71 ? 5.468 -0.522 -20.510 1.00 94.94 71 VAL A C 1
ATOM 555 O O . VAL A 1 71 ? 5.277 -0.218 -21.687 1.00 94.94 71 VAL A O 1
ATOM 558 N N . TYR A 1 72 ? 5.966 -1.692 -20.135 1.00 93.62 72 TYR A N 1
ATOM 559 C CA . TYR A 1 72 ? 6.436 -2.719 -21.048 1.00 93.62 72 TYR A CA 1
ATOM 560 C C . TYR A 1 72 ? 5.553 -3.956 -20.929 1.00 93.62 72 TYR A C 1
ATOM 562 O O . TYR A 1 72 ? 5.523 -4.623 -19.893 1.00 93.62 72 TYR A O 1
ATOM 570 N N . PHE A 1 73 ? 4.878 -4.288 -22.027 1.00 93.56 73 PHE A N 1
ATOM 571 C CA . PHE A 1 73 ? 4.128 -5.528 -22.176 1.00 93.56 73 PHE A CA 1
ATOM 572 C C . PHE A 1 73 ? 4.959 -6.496 -23.008 1.00 93.56 73 PHE A C 1
ATOM 574 O O . PHE A 1 73 ? 5.104 -6.336 -24.217 1.00 93.56 73 PHE A O 1
ATOM 581 N N . ASN A 1 74 ? 5.544 -7.489 -22.348 1.00 92.88 74 ASN A N 1
ATOM 582 C CA . ASN A 1 74 ? 6.287 -8.543 -23.017 1.00 92.88 74 ASN A CA 1
ATOM 583 C C . ASN A 1 74 ? 5.936 -9.864 -22.339 1.00 92.88 74 ASN A C 1
ATOM 585 O O . ASN A 1 74 ? 6.391 -10.113 -21.230 1.00 92.88 74 ASN A O 1
ATOM 589 N N . HIS A 1 75 ? 5.113 -10.685 -22.991 1.00 89.38 75 HIS A N 1
ATOM 590 C CA . HIS A 1 75 ? 4.636 -11.941 -22.412 1.00 89.38 75 HIS A CA 1
ATOM 591 C C . HIS A 1 75 ? 5.752 -12.981 -22.248 1.00 89.38 75 HIS A C 1
ATOM 593 O O . HIS A 1 75 ? 5.703 -13.775 -21.319 1.00 89.38 75 HIS A O 1
ATOM 599 N N . GLU A 1 76 ? 6.777 -12.959 -23.103 1.00 93.19 76 GLU A N 1
ATOM 600 C CA . GLU A 1 76 ? 7.924 -13.865 -22.975 1.00 93.19 76 GLU A CA 1
ATOM 601 C C . GLU A 1 76 ? 8.774 -13.524 -21.744 1.00 93.19 76 GLU A C 1
ATOM 603 O O . GLU A 1 76 ? 9.228 -14.418 -21.034 1.00 93.19 76 GLU A O 1
ATOM 608 N N . LYS A 1 77 ? 8.972 -12.228 -21.463 1.00 88.25 77 LYS A N 1
ATOM 609 C CA . LYS A 1 77 ? 9.763 -11.751 -20.314 1.00 88.25 77 LYS A CA 1
ATOM 610 C C . LYS A 1 77 ? 8.956 -11.651 -19.017 1.00 88.25 77 LYS A C 1
ATOM 612 O O . LYS A 1 77 ? 9.504 -11.876 -17.943 1.00 88.25 77 LYS A O 1
ATOM 617 N N . TYR A 1 78 ? 7.679 -11.291 -19.114 1.00 87.75 78 TYR A N 1
ATOM 618 C CA . TYR A 1 78 ? 6.770 -10.998 -18.002 1.00 87.75 78 TYR A CA 1
ATOM 619 C C . TYR A 1 78 ? 5.415 -11.702 -18.230 1.00 87.75 78 TYR A C 1
ATOM 621 O O . TYR A 1 78 ? 4.394 -11.044 -18.455 1.00 87.75 78 TYR A O 1
ATOM 629 N N . PRO A 1 79 ? 5.374 -13.046 -18.225 1.00 87.56 79 PRO A N 1
ATOM 630 C CA . PRO A 1 79 ? 4.166 -13.801 -18.550 1.00 87.56 79 PRO A CA 1
ATOM 631 C C . PRO A 1 79 ? 3.050 -13.529 -17.538 1.00 87.56 79 PRO A C 1
ATOM 633 O O . PRO A 1 79 ? 3.162 -13.887 -16.371 1.00 87.56 79 PRO A O 1
ATOM 636 N N . GLY A 1 80 ? 1.961 -12.901 -17.994 1.00 86.06 80 GLY A N 1
ATOM 637 C CA . GLY A 1 80 ? 0.824 -12.511 -17.147 1.00 86.06 80 GLY A CA 1
ATOM 638 C C . GLY A 1 80 ? 1.016 -11.193 -16.385 1.00 86.06 80 GLY A C 1
ATOM 639 O O . GLY A 1 80 ? 0.211 -10.878 -15.512 1.00 86.06 80 GLY A O 1
ATOM 640 N N . PHE A 1 81 ? 2.065 -10.427 -16.709 1.00 88.81 81 PHE A N 1
ATOM 641 C CA . PHE A 1 81 ? 2.464 -9.199 -16.020 1.00 88.81 81 PHE A CA 1
ATOM 642 C C . PHE A 1 81 ? 2.889 -8.097 -17.000 1.00 88.81 81 PHE A C 1
ATOM 644 O O . PHE A 1 81 ? 2.895 -8.266 -18.220 1.00 88.81 81 PHE A O 1
ATOM 651 N N . PHE A 1 82 ? 3.266 -6.949 -16.443 1.00 92.19 82 PHE A N 1
ATOM 652 C CA . PHE A 1 82 ? 3.934 -5.859 -17.139 1.00 92.19 82 PHE A CA 1
ATOM 653 C C . PHE A 1 82 ? 5.094 -5.352 -16.280 1.00 92.19 82 PHE A C 1
ATOM 655 O O . PHE A 1 82 ? 5.040 -5.426 -15.051 1.00 92.19 82 PHE A O 1
ATOM 662 N N . ALA A 1 83 ? 6.126 -4.823 -16.928 1.00 93.56 83 ALA A N 1
ATOM 663 C CA . ALA A 1 83 ? 7.162 -4.051 -16.252 1.00 93.56 83 ALA A CA 1
ATOM 664 C C . ALA A 1 83 ? 6.879 -2.559 -16.421 1.00 93.56 83 ALA A C 1
ATOM 666 O O . ALA A 1 83 ? 6.205 -2.145 -17.369 1.00 93.56 83 ALA A O 1
ATOM 667 N N . TRP A 1 84 ? 7.396 -1.740 -15.515 1.00 95.38 84 TRP A N 1
ATOM 668 C CA . TRP A 1 84 ? 7.261 -0.292 -15.602 1.00 95.38 84 TRP A CA 1
ATOM 669 C C . TRP A 1 84 ? 8.587 0.394 -15.318 1.00 95.38 84 TRP A C 1
ATOM 671 O O . TRP A 1 84 ? 9.495 -0.174 -14.725 1.00 95.38 84 TRP A O 1
ATOM 681 N N . VAL A 1 85 ? 8.669 1.654 -15.721 1.00 95.62 85 VAL A N 1
ATOM 682 C CA . VAL A 1 85 ? 9.713 2.579 -15.301 1.00 95.62 85 VAL A CA 1
ATOM 683 C C . VAL A 1 85 ? 9.008 3.865 -14.921 1.00 95.62 85 VAL A C 1
ATOM 685 O O . VAL A 1 85 ? 8.435 4.549 -15.768 1.00 95.62 85 VAL A O 1
ATOM 688 N N . ILE A 1 86 ? 9.020 4.179 -13.629 1.00 96.69 86 ILE A N 1
ATOM 689 C CA . ILE A 1 86 ? 8.440 5.409 -13.093 1.00 96.69 86 ILE A CA 1
ATOM 690 C C . ILE A 1 86 ? 9.599 6.310 -12.661 1.00 96.69 86 ILE A C 1
ATOM 692 O O . ILE A 1 86 ? 10.236 6.031 -11.638 1.00 96.69 86 ILE A O 1
ATOM 696 N N . PRO A 1 87 ? 9.904 7.383 -13.411 1.00 96.25 87 PRO A N 1
ATOM 697 C CA . PRO A 1 87 ? 10.971 8.302 -13.048 1.00 96.25 87 PRO A CA 1
ATOM 698 C C . PRO A 1 87 ? 10.680 8.985 -11.714 1.00 96.25 87 PRO A C 1
ATOM 700 O O . PRO A 1 87 ? 9.599 9.533 -11.499 1.00 96.25 87 PRO A O 1
ATOM 703 N N . SER A 1 88 ? 11.680 9.002 -10.840 1.00 95.38 88 SER A N 1
ATOM 704 C CA . SER A 1 88 ? 11.695 9.855 -9.643 1.00 95.38 88 SER A CA 1
ATOM 705 C C . SER A 1 88 ? 12.540 11.117 -9.856 1.00 95.38 88 SER A C 1
ATOM 707 O O . SER A 1 88 ? 12.389 12.098 -9.130 1.00 95.38 88 SER A O 1
ATOM 709 N N . GLY A 1 89 ? 13.379 11.121 -10.894 1.00 93.06 89 GLY A N 1
ATOM 710 C CA . GLY A 1 89 ? 14.210 12.231 -11.342 1.00 93.06 89 GLY A CA 1
ATOM 711 C C . GLY A 1 89 ? 14.817 11.924 -12.711 1.00 93.06 89 GLY A C 1
ATOM 712 O O . GLY A 1 89 ? 14.516 10.892 -13.310 1.00 93.06 89 GLY A O 1
ATOM 713 N N . GLU A 1 90 ? 15.664 12.820 -13.213 1.00 94.56 90 GLU A N 1
ATOM 714 C CA . GLU A 1 90 ? 16.461 12.519 -14.407 1.00 94.56 90 GLU A CA 1
ATOM 715 C C . GLU A 1 90 ? 17.497 11.447 -14.056 1.00 94.56 90 GLU A C 1
ATOM 717 O O . GLU A 1 90 ? 18.149 11.535 -13.014 1.00 94.56 90 GLU A O 1
ATOM 722 N N . GLY A 1 91 ? 17.606 10.410 -14.886 1.00 94.50 91 GLY A N 1
ATOM 723 C CA . GL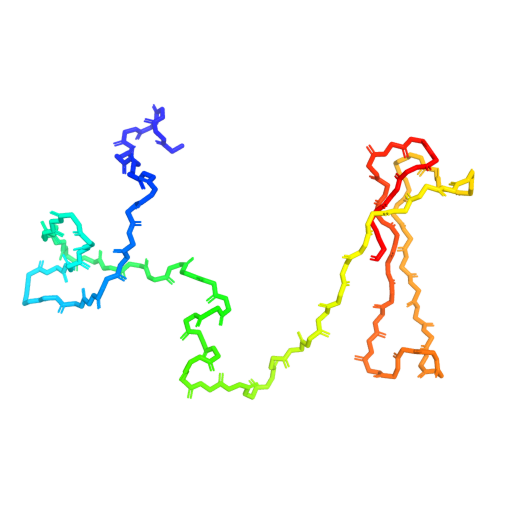Y A 1 91 ? 18.542 9.311 -14.669 1.00 94.50 91 GLY A CA 1
ATOM 724 C C . GLY A 1 91 ? 18.196 8.392 -13.493 1.00 94.50 91 GLY A C 1
ATOM 725 O O . GLY A 1 91 ? 19.016 7.558 -13.124 1.00 94.50 91 GLY A O 1
ATOM 726 N N . LYS A 1 92 ? 17.014 8.534 -12.875 1.00 96.38 92 LYS A N 1
ATOM 727 C CA . LYS A 1 92 ? 16.624 7.792 -11.667 1.00 96.38 92 LYS A CA 1
ATOM 728 C C . LYS A 1 92 ? 15.155 7.388 -11.700 1.00 96.38 92 LYS A C 1
ATOM 730 O O . LYS A 1 92 ? 14.266 8.235 -11.828 1.00 96.38 92 LYS A O 1
ATOM 735 N N . GLY A 1 93 ? 14.866 6.111 -11.480 1.00 95.25 93 GLY A N 1
ATOM 736 C CA . GLY A 1 93 ? 13.499 5.597 -11.532 1.00 95.25 93 GLY A CA 1
ATOM 737 C C . GLY A 1 93 ? 13.260 4.374 -10.665 1.00 95.25 93 GLY A C 1
ATOM 738 O O . GLY A 1 93 ? 14.186 3.750 -10.154 1.00 95.25 93 GLY A O 1
ATOM 739 N N . LYS A 1 94 ? 11.979 4.063 -10.496 1.00 95.38 94 LYS A N 1
ATOM 740 C CA . LYS A 1 94 ? 11.496 2.819 -9.907 1.00 95.38 94 LYS A CA 1
ATOM 741 C C . LYS A 1 94 ? 11.091 1.875 -11.029 1.00 95.38 94 LYS A C 1
ATOM 743 O O . LYS A 1 94 ? 10.283 2.276 -11.872 1.00 95.38 94 LYS A O 1
ATOM 748 N N . VAL A 1 95 ? 11.633 0.663 -11.011 1.00 90.62 95 VAL A N 1
ATOM 749 C CA . VAL A 1 95 ? 11.352 -0.416 -11.971 1.00 90.62 95 VAL A CA 1
ATOM 750 C C . VAL A 1 95 ? 10.847 -1.661 -11.282 1.00 90.62 95 VAL A C 1
ATOM 752 O O . VAL A 1 95 ? 11.211 -1.835 -10.097 1.00 90.62 95 VAL A O 1
#

pLDDT: mean 92.16, std 4.91, range [75.0, 97.31]